Protein AF-A0AAJ4MI56-F1 (afdb_monomer_lite)

Sequence (75 aa):
MKVLRLVLAIIVVSLSSYGLITDTSEVIILYILLFLGTMLFVTGIIEFKKRKPTAITLMLASGFSFFVTIYTLIS

pLDDT: mean 84.22, std 5.14, range [62.84, 92.25]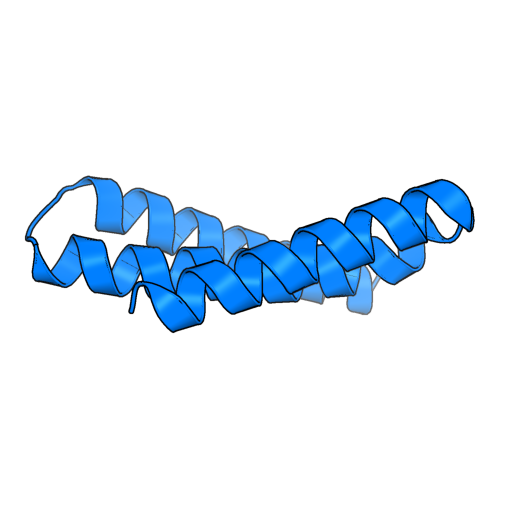

Secondary structure (DSSP, 8-state):
-HHHHHHHHHHHHHHHHHHHHSS-HHHHHHHHHHHHHHHHHHHHHHHHHTT-THHHHHHHHHHHHHHHHHHHHH-

Radius of gyration: 13.28 Å; chains: 1; bounding box: 28×24×37 Å

Structure (mmCIF, N/CA/C/O backbone):
data_AF-A0AAJ4MI56-F1
#
_entry.id   AF-A0AAJ4MI56-F1
#
loop_
_atom_site.group_PDB
_atom_site.id
_atom_site.type_symbol
_atom_site.label_atom_id
_atom_site.label_alt_id
_atom_site.label_comp_id
_atom_site.label_asym_id
_atom_site.label_entity_id
_atom_site.label_seq_id
_atom_site.pdbx_PDB_ins_code
_atom_site.Cartn_x
_atom_site.Cartn_y
_atom_site.Cartn_z
_atom_site.occupancy
_atom_site.B_iso_or_equiv
_atom_site.auth_seq_id
_atom_site.auth_comp_id
_atom_site.auth_asym_id
_atom_site.auth_atom_id
_atom_site.pdbx_PDB_model_num
ATOM 1 N N . MET A 1 1 ? -16.164 -2.532 5.332 1.00 62.84 1 MET A N 1
ATOM 2 C CA . MET A 1 1 ? -14.712 -2.621 5.612 1.00 62.84 1 MET A CA 1
ATOM 3 C C . MET A 1 1 ? -14.083 -3.963 5.217 1.00 62.84 1 MET A C 1
ATOM 5 O O . MET A 1 1 ? -13.065 -3.928 4.544 1.00 62.84 1 MET A O 1
ATOM 9 N N . LYS A 1 2 ? -14.653 -5.134 5.571 1.00 69.25 2 LYS A N 1
ATOM 10 C CA . LYS A 1 2 ? -14.096 -6.446 5.157 1.00 69.25 2 LYS A CA 1
ATOM 11 C C . LYS A 1 2 ? -14.067 -6.642 3.633 1.00 69.25 2 LYS A C 1
ATOM 13 O O . LYS A 1 2 ? -13.035 -7.020 3.105 1.00 69.25 2 LYS A O 1
ATOM 18 N N . VAL A 1 3 ? -15.164 -6.309 2.945 1.00 79.38 3 VAL A N 1
ATOM 19 C CA . VAL A 1 3 ? -15.271 -6.429 1.478 1.00 79.38 3 VAL A CA 1
ATOM 20 C C . VAL A 1 3 ? -14.290 -5.497 0.762 1.00 79.38 3 VAL A C 1
ATOM 22 O O . VAL A 1 3 ? -13.552 -5.947 -0.098 1.00 79.38 3 VAL A O 1
ATOM 25 N N . LEU A 1 4 ? -14.195 -4.227 1.178 1.00 80.00 4 LEU A N 1
ATOM 26 C CA . LEU A 1 4 ? -13.242 -3.269 0.599 1.00 80.00 4 LEU A CA 1
ATOM 27 C C . LEU A 1 4 ? -11.784 -3.735 0.744 1.00 80.00 4 LEU A C 1
ATOM 29 O O . LEU A 1 4 ? -11.014 -3.652 -0.204 1.00 80.00 4 LEU A O 1
ATOM 33 N N . ARG A 1 5 ? -11.416 -4.280 1.913 1.00 79.12 5 ARG A N 1
ATOM 34 C CA . ARG A 1 5 ? -10.081 -4.853 2.137 1.00 79.12 5 ARG A CA 1
ATOM 35 C C . ARG A 1 5 ? -9.832 -6.084 1.260 1.00 79.12 5 ARG A C 1
ATOM 37 O O . ARG A 1 5 ? -8.724 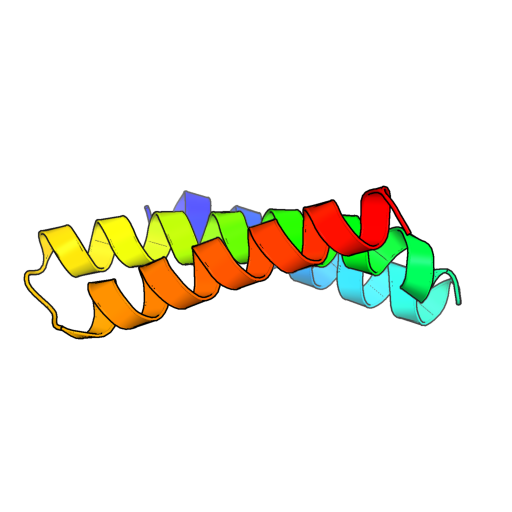-6.239 0.768 1.00 79.12 5 ARG A O 1
ATOM 44 N N . LEU A 1 6 ? -10.843 -6.935 1.072 1.00 82.88 6 LEU A N 1
ATOM 45 C CA . LEU A 1 6 ? -10.754 -8.115 0.209 1.00 82.88 6 LEU A CA 1
ATOM 46 C C . LEU A 1 6 ? -10.534 -7.712 -1.255 1.00 82.88 6 LEU A C 1
ATOM 48 O O . LEU A 1 6 ? -9.628 -8.233 -1.891 1.00 82.88 6 LEU A O 1
ATOM 52 N N . VAL A 1 7 ? -11.310 -6.751 -1.762 1.00 87.94 7 VAL A N 1
ATOM 53 C CA . VAL A 1 7 ? -11.177 -6.248 -3.138 1.00 87.94 7 VAL A CA 1
ATOM 54 C C . VAL A 1 7 ? -9.798 -5.620 -3.355 1.00 87.94 7 VAL A C 1
ATOM 56 O O . VAL A 1 7 ? -9.125 -5.963 -4.319 1.00 87.94 7 VAL A O 1
ATOM 59 N N . LEU A 1 8 ? -9.334 -4.775 -2.427 1.00 84.25 8 LEU A N 1
ATOM 60 C CA . LEU A 1 8 ? -7.991 -4.186 -2.490 1.00 84.25 8 LEU A CA 1
ATOM 61 C C . LEU A 1 8 ? -6.890 -5.255 -2.462 1.00 84.25 8 LEU A C 1
ATOM 63 O O . LEU A 1 8 ? -5.946 -5.168 -3.238 1.00 84.25 8 LEU A O 1
ATOM 67 N N . ALA A 1 9 ? -7.024 -6.282 -1.619 1.00 82.31 9 ALA A N 1
ATOM 68 C CA . ALA A 1 9 ? -6.060 -7.377 -1.561 1.00 82.31 9 ALA A CA 1
ATOM 69 C C . ALA A 1 9 ? -6.006 -8.172 -2.874 1.00 82.31 9 ALA A C 1
ATOM 71 O O . ALA A 1 9 ? -4.916 -8.482 -3.343 1.00 82.31 9 ALA A O 1
ATOM 72 N N . ILE A 1 10 ? -7.162 -8.466 -3.482 1.00 89.12 10 ILE A N 1
ATOM 73 C CA . ILE A 1 10 ? -7.229 -9.16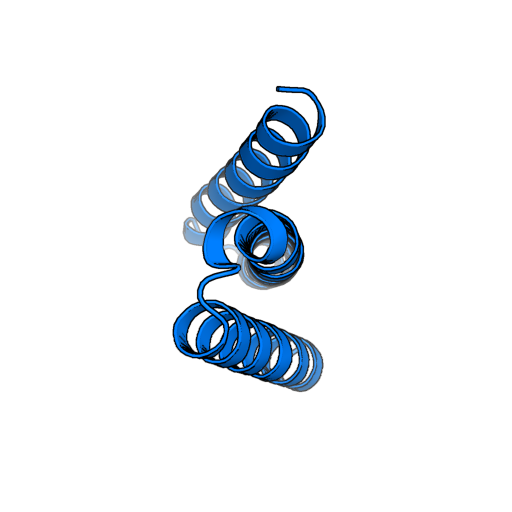0 -4.777 1.00 89.12 10 ILE A CA 1
ATOM 74 C C . ILE A 1 10 ? -6.519 -8.332 -5.853 1.00 89.12 10 ILE A C 1
ATOM 76 O O . ILE A 1 10 ? -5.685 -8.872 -6.569 1.00 89.12 10 ILE A O 1
ATOM 80 N N . ILE A 1 11 ? -6.781 -7.022 -5.914 1.00 88.12 11 ILE A N 1
ATOM 81 C CA . ILE A 1 11 ? -6.136 -6.113 -6.874 1.00 88.12 11 ILE A CA 1
ATOM 82 C C . ILE A 1 11 ? -4.614 -6.120 -6.688 1.00 88.12 11 ILE A C 1
ATOM 84 O O . ILE A 1 11 ? -3.885 -6.321 -7.655 1.00 88.12 11 ILE A O 1
ATOM 88 N N . VAL A 1 12 ? -4.132 -5.958 -5.452 1.00 85.62 12 VAL A N 1
ATOM 89 C CA . VAL A 1 12 ? -2.692 -5.962 -5.142 1.00 85.62 12 VAL A CA 1
ATOM 90 C C . VAL A 1 12 ? -2.041 -7.277 -5.566 1.00 85.62 12 VAL A C 1
ATOM 92 O O . VAL A 1 12 ? -1.004 -7.255 -6.219 1.00 85.62 12 VAL A O 1
ATOM 95 N N . VAL A 1 13 ? -2.651 -8.421 -5.241 1.00 87.56 13 VAL A N 1
ATOM 96 C CA . VAL A 1 13 ? -2.108 -9.740 -5.600 1.00 87.56 13 VAL A CA 1
ATOM 97 C C . VAL A 1 13 ? -2.087 -9.929 -7.114 1.00 87.56 13 VAL A C 1
ATOM 99 O O . VAL A 1 13 ? -1.065 -10.346 -7.652 1.00 87.56 13 VAL A O 1
ATOM 102 N N . SER A 1 14 ? -3.168 -9.577 -7.814 1.00 87.88 14 SER A N 1
ATOM 103 C CA . SER A 1 14 ? -3.232 -9.678 -9.273 1.00 87.88 14 SER A CA 1
ATOM 104 C C . SER A 1 14 ? -2.192 -8.795 -9.963 1.00 87.88 14 SER A C 1
ATOM 106 O O . SER A 1 14 ? -1.523 -9.271 -10.878 1.00 87.88 14 SER A O 1
ATOM 108 N N . LEU A 1 15 ? -2.005 -7.547 -9.512 1.00 84.56 15 LEU A N 1
ATOM 109 C CA . LEU A 1 15 ? -0.968 -6.662 -10.051 1.00 84.56 15 LEU A CA 1
ATOM 110 C C . LEU A 1 15 ? 0.444 -7.178 -9.748 1.00 84.56 15 LEU A C 1
ATOM 112 O O . LEU A 1 15 ? 1.282 -7.170 -10.644 1.00 84.56 15 LEU A O 1
ATOM 116 N N . SER A 1 16 ? 0.703 -7.676 -8.536 1.00 83.62 16 SER A N 1
ATOM 117 C CA . SER A 1 16 ? 1.996 -8.282 -8.187 1.00 83.62 16 SER A CA 1
ATOM 118 C C . SER A 1 16 ? 2.316 -9.499 -9.046 1.00 83.62 16 SER A C 1
ATOM 120 O O . SER A 1 16 ? 3.428 -9.611 -9.557 1.00 83.62 16 SER A O 1
ATOM 122 N N . SER A 1 17 ? 1.348 -10.394 -9.255 1.00 86.44 17 SER A N 1
ATOM 123 C CA . SER A 1 17 ? 1.528 -11.543 -10.144 1.00 86.44 17 SER A CA 1
ATOM 124 C C . SER A 1 17 ? 1.756 -11.109 -11.592 1.00 86.44 17 SER A C 1
ATOM 126 O O . SER A 1 17 ? 2.629 -11.656 -12.257 1.00 86.44 17 SER A O 1
ATOM 128 N N . TYR A 1 18 ? 1.019 -10.105 -12.072 1.00 85.06 18 TYR A N 1
ATOM 129 C CA . TYR A 1 18 ? 1.177 -9.590 -13.430 1.00 85.06 18 TYR A CA 1
ATOM 130 C C . TYR A 1 18 ? 2.551 -8.940 -13.652 1.00 85.06 18 TYR A C 1
ATOM 132 O O . TYR A 1 18 ? 3.204 -9.227 -14.656 1.00 85.06 18 TYR A O 1
ATOM 140 N N . GLY A 1 19 ? 3.025 -8.128 -12.701 1.00 82.69 19 GLY A N 1
ATOM 141 C CA . GLY A 1 19 ? 4.349 -7.503 -12.771 1.00 82.69 19 GLY A CA 1
ATOM 142 C C . GLY A 1 19 ? 5.489 -8.512 -12.770 1.00 82.69 19 GLY A C 1
ATOM 143 O O . GLY A 1 19 ? 6.437 -8.349 -13.535 1.00 82.69 19 GLY A O 1
ATOM 144 N N . LEU A 1 20 ? 5.348 -9.592 -11.994 1.00 82.94 20 LEU A N 1
ATOM 145 C CA . LEU A 1 20 ? 6.337 -10.667 -11.944 1.00 82.94 20 LEU A CA 1
ATOM 146 C C . LEU A 1 20 ? 6.395 -11.476 -13.248 1.00 82.94 20 LEU A C 1
ATOM 148 O O . LEU A 1 20 ? 7.474 -11.863 -13.675 1.00 82.94 20 LEU A O 1
ATOM 152 N N . ILE A 1 21 ? 5.247 -11.734 -13.883 1.00 87.69 21 ILE A N 1
ATOM 153 C CA . ILE A 1 21 ? 5.181 -12.501 -15.140 1.00 87.69 21 ILE A CA 1
ATOM 154 C C . ILE A 1 21 ? 5.684 -11.675 -16.330 1.00 87.69 21 ILE A C 1
ATOM 156 O O . ILE A 1 21 ? 6.268 -12.223 -17.259 1.00 87.69 21 ILE A O 1
ATOM 160 N N . THR A 1 22 ? 5.429 -10.367 -16.320 1.00 81.88 22 THR A N 1
ATOM 161 C CA . THR A 1 22 ? 5.638 -9.494 -17.487 1.00 81.88 22 THR A CA 1
ATOM 162 C C . THR A 1 22 ? 7.001 -8.790 -17.457 1.00 81.88 22 THR A C 1
ATOM 164 O O . THR A 1 22 ? 7.265 -7.963 -18.323 1.00 81.88 22 THR A O 1
ATOM 167 N N . ASP A 1 23 ? 7.839 -9.043 -16.442 1.00 77.88 23 ASP A N 1
ATOM 168 C CA . ASP A 1 23 ? 9.124 -8.355 -16.189 1.00 77.88 23 ASP A CA 1
ATOM 169 C C . ASP A 1 23 ? 9.033 -6.810 -16.149 1.00 77.88 23 ASP A C 1
ATOM 171 O O . ASP A 1 23 ? 10.025 -6.095 -16.088 1.00 77.88 23 ASP A O 1
ATOM 175 N N . THR A 1 24 ? 7.819 -6.255 -16.096 1.00 77.81 24 THR A N 1
ATOM 176 C CA . THR A 1 24 ? 7.535 -4.811 -16.000 1.00 77.81 24 THR A CA 1
ATOM 177 C C . THR A 1 24 ? 7.335 -4.386 -14.545 1.00 77.81 24 THR A C 1
ATOM 179 O O . THR A 1 24 ? 6.604 -3.439 -14.236 1.00 77.81 24 THR A O 1
ATOM 182 N N . SER A 1 25 ? 8.004 -5.104 -13.637 1.00 74.75 25 SER A N 1
ATOM 183 C CA . SER A 1 25 ? 7.906 -4.937 -12.187 1.00 74.75 25 SER A CA 1
ATOM 184 C C . SER A 1 25 ? 8.156 -3.492 -11.761 1.00 74.75 25 SER A C 1
ATOM 186 O O . SER A 1 25 ? 7.439 -2.999 -10.901 1.00 74.75 25 SER A O 1
ATOM 188 N N . GLU A 1 26 ? 9.089 -2.785 -12.400 1.00 73.19 26 GLU A N 1
ATOM 189 C CA . GLU A 1 26 ? 9.435 -1.393 -12.071 1.00 73.19 26 GLU A CA 1
ATOM 190 C C . GLU A 1 26 ? 8.270 -0.414 -12.263 1.00 73.19 26 GLU A C 1
ATOM 192 O O . GLU A 1 26 ? 8.026 0.440 -11.417 1.00 73.19 26 GLU A O 1
ATOM 197 N N . VAL A 1 27 ? 7.498 -0.56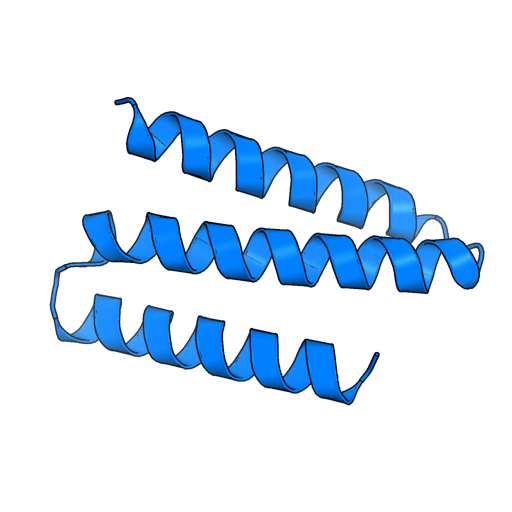4 -13.340 1.00 75.62 27 VAL A N 1
ATOM 198 C CA . VAL A 1 27 ? 6.352 0.318 -13.621 1.00 75.62 27 VAL A CA 1
ATOM 199 C C . VAL A 1 27 ? 5.147 -0.093 -12.778 1.00 75.62 27 VAL A C 1
ATOM 201 O O . VAL A 1 27 ? 4.378 0.739 -12.299 1.00 75.62 27 VAL A O 1
ATOM 204 N N . ILE A 1 28 ? 4.982 -1.397 -12.566 1.00 82.75 28 ILE A N 1
ATOM 205 C CA . ILE A 1 28 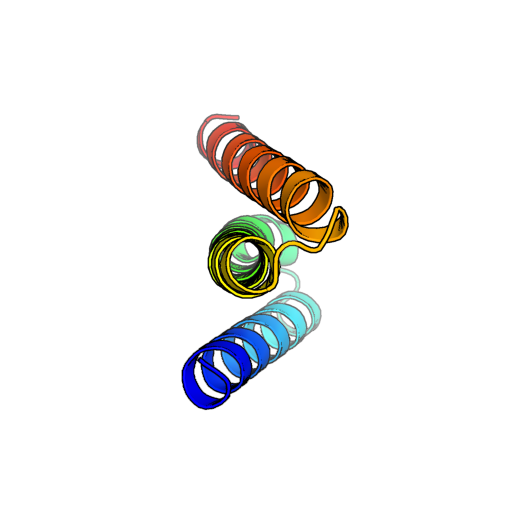? 3.832 -1.960 -11.860 1.00 82.75 28 ILE A CA 1
ATOM 206 C C . ILE A 1 28 ? 3.945 -1.772 -10.339 1.00 82.75 28 ILE A C 1
ATOM 208 O O . ILE A 1 28 ? 2.915 -1.653 -9.666 1.00 82.75 28 ILE A O 1
ATOM 212 N N . ILE A 1 29 ? 5.160 -1.656 -9.790 1.00 82.62 29 ILE A N 1
ATOM 213 C CA . ILE A 1 29 ? 5.387 -1.465 -8.349 1.00 82.62 29 ILE A CA 1
ATOM 214 C C . ILE A 1 29 ? 4.752 -0.175 -7.825 1.00 82.62 29 ILE A C 1
ATOM 216 O O . ILE A 1 29 ? 4.246 -0.164 -6.705 1.00 82.62 29 ILE A O 1
ATOM 220 N N . LEU A 1 30 ? 4.688 0.872 -8.654 1.00 83.31 30 LEU A N 1
ATOM 221 C CA . LEU A 1 30 ? 3.990 2.127 -8.362 1.00 83.31 30 LEU A CA 1
ATOM 222 C C . LEU A 1 30 ? 2.510 1.883 -8.068 1.00 83.31 30 LEU A C 1
ATOM 224 O O . LEU A 1 30 ? 1.979 2.316 -7.045 1.00 83.31 30 LEU A O 1
ATOM 228 N N . TYR A 1 31 ? 1.846 1.141 -8.953 1.00 82.88 31 TYR A N 1
ATOM 229 C CA . TYR A 1 31 ? 0.434 0.811 -8.804 1.00 82.88 31 TYR A CA 1
ATOM 230 C C . TYR A 1 31 ? 0.211 -0.119 -7.606 1.00 82.88 31 TYR A C 1
ATOM 232 O O . TYR A 1 31 ? -0.718 0.100 -6.827 1.00 82.88 31 TYR A O 1
ATOM 240 N N . ILE A 1 32 ? 1.088 -1.108 -7.402 1.00 87.00 32 ILE A N 1
ATOM 241 C CA . ILE A 1 32 ? 1.045 -2.006 -6.239 1.00 87.00 32 ILE A CA 1
ATOM 242 C C . ILE A 1 32 ? 1.147 -1.205 -4.939 1.00 87.00 32 ILE A C 1
ATOM 244 O O . ILE A 1 32 ? 0.301 -1.380 -4.061 1.00 87.00 32 ILE A O 1
ATOM 248 N N . LEU A 1 33 ? 2.133 -0.310 -4.809 1.00 86.44 33 LEU A N 1
ATOM 249 C CA . LEU A 1 33 ? 2.312 0.507 -3.608 1.00 86.44 33 LEU A CA 1
ATOM 250 C C . LEU A 1 33 ? 1.142 1.461 -3.370 1.00 86.44 33 LEU A C 1
ATOM 252 O O . LEU A 1 33 ? 0.751 1.653 -2.218 1.00 86.44 33 LEU A O 1
ATOM 256 N N . LEU A 1 34 ? 0.547 2.012 -4.427 1.00 86.81 34 LEU A N 1
ATOM 257 C CA . LEU A 1 34 ? -0.616 2.891 -4.316 1.00 86.81 34 LEU A CA 1
ATOM 258 C C . LEU A 1 34 ? -1.825 2.140 -3.738 1.00 86.81 34 LEU A C 1
ATOM 260 O O . LEU A 1 34 ? -2.461 2.599 -2.777 1.00 86.81 34 LEU A O 1
ATOM 264 N N . PHE A 1 35 ? -2.125 0.951 -4.271 1.00 88.19 35 PHE A N 1
ATOM 265 C CA . PHE A 1 35 ? -3.219 0.117 -3.766 1.00 88.19 35 PHE A CA 1
ATOM 266 C C . PHE A 1 35 ? -2.920 -0.442 -2.367 1.00 88.19 35 PHE A C 1
ATOM 268 O O . PHE A 1 35 ? -3.813 -0.464 -1.513 1.00 88.19 35 PHE A O 1
ATOM 275 N N . LEU A 1 36 ? -1.669 -0.822 -2.094 1.00 87.69 36 LEU A N 1
ATOM 276 C CA . LEU A 1 36 ? -1.225 -1.296 -0.783 1.00 87.69 36 LEU A CA 1
ATOM 277 C C . LEU A 1 36 ? -1.319 -0.189 0.278 1.00 87.69 36 LEU A C 1
ATOM 279 O O . LEU A 1 36 ? -1.878 -0.409 1.354 1.00 87.69 36 LEU A O 1
ATOM 283 N N . GLY A 1 37 ? -0.852 1.022 -0.033 1.00 89.00 37 GLY A N 1
ATOM 284 C CA . GLY A 1 37 ? -0.959 2.198 0.832 1.00 89.00 37 GLY A CA 1
ATOM 285 C C . GLY A 1 37 ? -2.413 2.531 1.157 1.00 89.00 37 GLY A C 1
ATOM 286 O O . GLY A 1 37 ? -2.765 2.721 2.322 1.00 89.00 37 GLY A O 1
ATOM 287 N N . THR A 1 38 ? -3.294 2.468 0.157 1.00 87.44 38 THR A N 1
ATOM 288 C CA . THR A 1 38 ? -4.744 2.644 0.345 1.00 87.44 38 THR A CA 1
ATOM 289 C C . THR A 1 38 ? -5.342 1.559 1.250 1.00 87.44 38 THR A C 1
ATOM 291 O O . THR A 1 38 ? -6.139 1.852 2.147 1.00 87.44 38 THR A O 1
ATOM 294 N N . MET A 1 39 ? -4.928 0.299 1.082 1.00 87.81 39 MET A N 1
ATOM 295 C CA . MET A 1 39 ? -5.351 -0.816 1.936 1.00 87.81 39 MET A CA 1
ATOM 296 C C . MET A 1 39 ? -4.902 -0.628 3.392 1.00 87.81 39 MET A C 1
ATOM 298 O O . MET A 1 39 ? -5.691 -0.867 4.319 1.00 87.81 39 MET A O 1
ATOM 302 N N . LEU A 1 40 ? -3.662 -0.182 3.601 1.00 87.69 40 LEU A N 1
ATOM 303 C CA . LEU A 1 40 ? -3.104 0.126 4.918 1.00 87.69 40 LEU A CA 1
ATOM 304 C C . LEU A 1 40 ? -3.823 1.312 5.561 1.00 87.69 40 LEU A C 1
ATOM 306 O O . LEU A 1 40 ? -4.173 1.226 6.735 1.00 87.69 40 LEU A O 1
ATOM 310 N N . P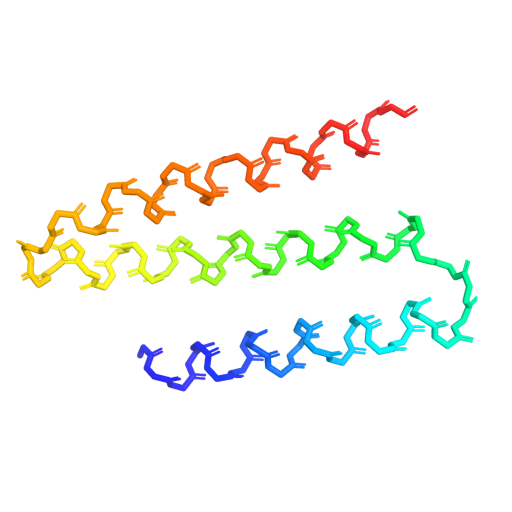HE A 1 41 ? -4.146 2.353 4.793 1.00 88.25 41 PHE A N 1
ATOM 311 C CA . PHE A 1 41 ? -4.876 3.528 5.271 1.00 88.25 41 PHE A CA 1
ATOM 312 C C . PHE A 1 41 ? -6.281 3.167 5.768 1.00 88.25 41 PHE A C 1
ATOM 314 O O . PHE A 1 41 ? -6.645 3.449 6.914 1.00 88.25 41 PHE A O 1
ATOM 321 N N . VAL A 1 42 ? -7.051 2.435 4.955 1.00 86.75 42 VAL A N 1
ATOM 322 C CA . VAL A 1 42 ? -8.377 1.931 5.347 1.00 86.75 42 VAL A CA 1
ATOM 323 C C . VAL A 1 42 ? -8.268 1.044 6.592 1.00 86.75 42 VAL A C 1
ATOM 325 O O . VAL A 1 42 ? -9.104 1.114 7.493 1.00 86.75 42 VAL A O 1
ATOM 328 N N . THR A 1 43 ? -7.220 0.223 6.678 1.00 85.56 43 THR A N 1
ATOM 329 C CA . THR A 1 43 ? -6.961 -0.657 7.827 1.00 85.56 43 THR A CA 1
ATOM 330 C C . THR A 1 43 ? -6.592 0.122 9.088 1.00 85.56 43 THR A C 1
ATOM 332 O O . THR A 1 43 ? -7.116 -0.205 10.156 1.00 85.56 43 THR A O 1
ATOM 335 N N . GLY A 1 44 ? -5.797 1.182 8.964 1.00 85.50 44 GLY A N 1
ATOM 336 C CA . GLY A 1 44 ? -5.470 2.113 10.039 1.00 85.50 44 GLY A CA 1
ATOM 337 C C . GLY A 1 44 ? -6.715 2.790 10.603 1.00 85.50 44 GLY A C 1
ATOM 338 O O . GLY A 1 44 ? -6.926 2.739 11.811 1.00 85.50 44 GLY A O 1
ATOM 339 N N . ILE A 1 45 ? -7.610 3.305 9.750 1.00 86.12 45 ILE A N 1
ATOM 340 C CA . ILE A 1 45 ? -8.880 3.925 10.183 1.00 86.12 45 ILE A CA 1
ATOM 341 C C . ILE A 1 45 ? -9.760 2.926 10.952 1.00 86.12 45 ILE A C 1
ATOM 343 O O . ILE A 1 45 ? -10.365 3.264 11.974 1.00 86.12 45 ILE A O 1
ATOM 347 N N . ILE A 1 46 ? -9.833 1.675 10.488 1.00 85.12 46 ILE A N 1
ATOM 348 C CA . ILE A 1 46 ? -10.621 0.625 11.154 1.00 85.12 46 ILE A CA 1
ATOM 349 C C . ILE A 1 46 ? -10.062 0.309 12.544 1.00 85.12 46 ILE A C 1
ATOM 351 O O . ILE A 1 46 ? -10.835 0.177 13.494 1.00 85.12 46 ILE A O 1
ATOM 355 N N . GLU A 1 47 ? -8.743 0.160 12.666 1.00 85.44 47 GLU A N 1
ATOM 356 C CA . GLU A 1 47 ? -8.096 -0.120 13.952 1.00 85.44 47 GLU A CA 1
ATOM 357 C C . GLU A 1 47 ? -8.122 1.100 14.884 1.00 85.44 47 GLU A C 1
ATOM 359 O O . GLU A 1 47 ? -8.275 0.938 16.096 1.00 85.44 47 GLU A O 1
ATOM 364 N N . PHE A 1 48 ? -8.097 2.317 14.331 1.00 84.31 48 PHE A N 1
ATOM 365 C CA . PHE A 1 48 ? -8.251 3.559 15.091 1.00 84.31 48 PHE A CA 1
ATOM 366 C C . PHE A 1 48 ? -9.631 3.619 15.746 1.00 84.31 48 PHE A C 1
ATOM 368 O O . PHE A 1 48 ? -9.758 3.882 16.943 1.00 84.31 48 PHE A O 1
ATOM 375 N N . LYS A 1 49 ? -10.675 3.242 14.996 1.00 81.81 49 LYS A N 1
ATOM 376 C CA . LYS A 1 49 ? -12.041 3.115 15.521 1.00 81.81 49 LYS A CA 1
ATOM 377 C C . LYS A 1 49 ? -12.155 2.059 16.630 1.00 81.81 49 LYS A C 1
ATOM 379 O O . LYS A 1 49 ? -13.006 2.187 17.505 1.00 81.81 49 LYS A O 1
ATOM 384 N N . LYS A 1 50 ? -11.297 1.035 16.621 1.00 85.38 50 LYS A N 1
ATOM 385 C CA . LYS A 1 50 ? -11.217 0.000 17.667 1.00 85.38 50 LYS A CA 1
ATOM 386 C C . LYS A 1 50 ? -10.291 0.372 18.834 1.00 85.38 50 LYS A C 1
ATOM 388 O O . LYS A 1 50 ? -10.063 -0.477 19.691 1.00 85.38 50 LYS A O 1
ATOM 393 N N . ARG A 1 51 ? -9.769 1.608 18.877 1.00 79.06 51 ARG A N 1
ATOM 394 C CA . ARG A 1 51 ? -8.807 2.107 19.879 1.00 79.06 51 ARG A CA 1
ATOM 395 C C . ARG A 1 51 ? -7.573 1.214 20.042 1.00 79.06 51 ARG A C 1
ATOM 397 O O . ARG A 1 51 ? -7.020 1.110 21.135 1.00 79.06 51 ARG A O 1
ATOM 404 N N . LYS A 1 52 ? -7.131 0.561 18.962 1.00 83.00 52 LYS A N 1
ATOM 405 C CA . LYS A 1 52 ? -5.905 -0.239 18.998 1.00 83.00 52 LYS A CA 1
ATOM 406 C C . LYS A 1 52 ? -4.683 0.612 18.648 1.00 83.00 52 LYS A C 1
ATOM 408 O O . LYS A 1 52 ? -4.738 1.373 17.681 1.00 83.00 52 LYS A O 1
ATOM 413 N N . PRO A 1 53 ? -3.549 0.431 19.348 1.00 81.81 53 PRO A N 1
ATOM 414 C CA . PRO A 1 53 ? -2.314 1.162 19.056 1.00 81.81 53 PRO A CA 1
ATOM 415 C C . PRO A 1 53 ? -1.739 0.823 17.670 1.00 81.81 53 PRO A C 1
ATOM 417 O O . PRO A 1 53 ? -1.061 1.645 17.060 1.00 81.81 53 PRO A O 1
ATOM 420 N N . THR A 1 54 ? -2.088 -0.344 17.116 1.00 84.31 54 THR A N 1
ATOM 421 C CA . THR A 1 54 ? -1.736 -0.763 15.748 1.00 84.31 54 THR A CA 1
ATOM 422 C C . THR A 1 54 ? -2.279 0.166 14.662 1.00 84.31 54 THR A C 1
ATOM 424 O O . THR A 1 54 ? -1.821 0.116 13.527 1.00 84.31 54 THR A O 1
ATOM 427 N N . ALA A 1 55 ? -3.247 1.028 14.975 1.00 84.44 55 ALA A N 1
ATOM 428 C CA . ALA A 1 55 ? -3.745 2.026 14.038 1.00 84.44 55 ALA A CA 1
ATOM 429 C C . ALA A 1 55 ? -2.663 3.025 13.607 1.00 84.44 55 ALA A C 1
ATOM 431 O O . ALA A 1 55 ? -2.599 3.389 12.436 1.00 84.44 55 ALA A O 1
ATOM 432 N N . ILE A 1 56 ? -1.801 3.438 14.542 1.00 85.38 56 ILE A N 1
ATOM 433 C CA . ILE A 1 56 ? -0.761 4.445 14.295 1.00 85.38 56 ILE A CA 1
ATOM 434 C C . ILE A 1 56 ? 0.310 3.869 13.370 1.00 85.38 56 ILE A C 1
ATOM 436 O O . ILE A 1 56 ? 0.691 4.513 12.397 1.00 85.38 56 ILE A O 1
ATOM 440 N N . THR A 1 57 ? 0.744 2.631 13.620 1.00 88.75 57 THR A N 1
ATOM 441 C CA . THR A 1 57 ? 1.732 1.956 12.768 1.00 88.75 57 THR A CA 1
ATOM 442 C C . THR A 1 57 ? 1.199 1.732 11.356 1.00 88.75 57 THR A C 1
ATOM 444 O O . THR A 1 57 ? 1.917 1.974 10.391 1.00 88.75 57 THR A O 1
ATOM 447 N N . LEU A 1 58 ? -0.075 1.351 11.214 1.00 88.62 58 LEU A N 1
ATOM 448 C CA . LEU A 1 58 ? -0.734 1.213 9.912 1.00 88.62 58 LEU A CA 1
ATOM 449 C C . LEU A 1 58 ? -0.863 2.551 9.173 1.00 88.62 58 LEU A C 1
ATOM 451 O O . LEU A 1 58 ? -0.680 2.601 7.958 1.00 88.62 58 LEU A O 1
ATOM 455 N N . MET A 1 59 ? -1.149 3.636 9.895 1.00 87.50 59 MET A N 1
ATOM 456 C CA . MET A 1 59 ? -1.261 4.967 9.304 1.00 87.50 59 MET A CA 1
ATOM 457 C C . MET A 1 59 ? 0.106 5.484 8.834 1.00 87.50 59 MET A C 1
ATOM 459 O O . MET A 1 59 ? 0.213 5.964 7.706 1.00 87.50 59 MET A O 1
ATOM 463 N N . LEU A 1 60 ? 1.162 5.278 9.628 1.00 89.62 60 LEU A N 1
ATOM 464 C CA . LEU A 1 60 ? 2.546 5.564 9.230 1.00 89.62 60 LEU A CA 1
ATOM 465 C C . LEU A 1 60 ? 2.979 4.730 8.016 1.00 89.62 60 LEU A C 1
ATOM 467 O O . LEU A 1 60 ? 3.514 5.284 7.060 1.00 89.62 60 LEU A O 1
ATOM 471 N N . ALA A 1 61 ? 2.689 3.426 8.009 1.00 89.31 61 ALA A N 1
ATOM 472 C CA . ALA A 1 61 ? 2.997 2.548 6.879 1.00 89.31 61 ALA A CA 1
ATOM 473 C C . ALA A 1 61 ? 2.260 2.968 5.593 1.00 89.31 61 ALA A C 1
ATOM 475 O O . ALA A 1 61 ? 2.828 2.900 4.501 1.00 89.31 61 ALA A O 1
ATOM 476 N N . SER A 1 62 ? 1.015 3.450 5.712 1.00 92.25 62 SER A N 1
ATOM 477 C CA . SER A 1 62 ? 0.278 4.001 4.569 1.00 92.25 62 SER A CA 1
ATOM 478 C C . SER A 1 62 ? 0.915 5.285 4.035 1.00 92.25 62 SER A C 1
ATOM 480 O O . SER A 1 62 ? 1.110 5.408 2.829 1.00 92.25 62 SER A O 1
ATOM 482 N N . GLY A 1 63 ? 1.321 6.200 4.925 1.00 89.81 63 GLY A N 1
ATOM 483 C CA . GLY A 1 63 ? 2.001 7.439 4.546 1.00 89.81 63 GLY A CA 1
ATOM 484 C C . GLY A 1 63 ? 3.337 7.171 3.858 1.00 89.81 63 GLY A C 1
ATOM 485 O O . GLY A 1 63 ? 3.620 7.760 2.819 1.00 89.81 63 GLY A O 1
ATOM 486 N N . PHE A 1 64 ? 4.116 6.219 4.377 1.00 88.94 64 PHE A N 1
ATOM 487 C CA . PHE A 1 64 ? 5.356 5.775 3.744 1.00 88.94 64 PHE A CA 1
ATOM 488 C C . PHE A 1 64 ? 5.107 5.174 2.354 1.00 88.94 64 PHE A C 1
ATOM 490 O O . PHE A 1 64 ? 5.803 5.519 1.406 1.00 88.94 64 PHE A O 1
ATOM 497 N N . SER A 1 65 ? 4.075 4.338 2.202 1.00 88.44 65 SER A N 1
ATOM 498 C CA . SER A 1 65 ? 3.725 3.754 0.898 1.00 88.44 65 SER A CA 1
ATOM 499 C C . SER A 1 65 ? 3.361 4.830 -0.132 1.00 88.44 65 SER A C 1
ATOM 501 O O . SER A 1 65 ? 3.807 4.760 -1.277 1.00 88.44 65 SER A O 1
ATOM 503 N N . PHE A 1 66 ? 2.611 5.863 0.267 1.00 88.75 66 PHE A N 1
ATOM 504 C CA . PHE A 1 66 ? 2.311 6.997 -0.613 1.00 88.75 66 PHE A CA 1
ATOM 505 C C . PHE A 1 66 ? 3.550 7.826 -0.946 1.00 88.75 66 PHE A C 1
ATOM 507 O O . PHE A 1 66 ? 3.720 8.215 -2.097 1.00 88.75 66 PHE A O 1
ATOM 514 N N . PHE A 1 67 ? 4.433 8.055 0.027 1.00 87.94 67 PHE A N 1
ATOM 515 C CA . PHE A 1 67 ? 5.693 8.756 -0.207 1.00 87.94 67 PHE A CA 1
ATOM 516 C C . PHE A 1 67 ? 6.558 8.031 -1.241 1.00 87.94 67 PHE A C 1
ATOM 518 O O . PHE A 1 67 ? 6.988 8.655 -2.207 1.00 87.94 67 PHE A O 1
ATOM 525 N N . VAL A 1 68 ? 6.754 6.718 -1.088 1.00 87.00 68 VAL A N 1
ATOM 526 C CA . VAL A 1 68 ? 7.523 5.917 -2.054 1.00 87.00 68 VAL A CA 1
ATOM 527 C C . VAL A 1 68 ? 6.847 5.928 -3.426 1.00 87.00 68 VAL A C 1
ATOM 529 O O . VAL A 1 68 ? 7.529 6.100 -4.427 1.00 87.00 68 VAL A O 1
ATOM 532 N N . THR A 1 69 ? 5.513 5.842 -3.483 1.00 87.06 69 THR A N 1
ATOM 533 C CA . THR A 1 69 ? 4.770 5.947 -4.753 1.00 87.06 69 THR A CA 1
ATOM 534 C C . THR A 1 69 ? 5.055 7.272 -5.467 1.00 87.06 69 THR A C 1
ATOM 536 O O . THR A 1 69 ? 5.340 7.284 -6.658 1.00 87.06 69 THR A O 1
ATOM 539 N N . ILE A 1 70 ? 4.990 8.397 -4.750 1.00 86.88 70 ILE A N 1
ATOM 540 C CA . ILE A 1 70 ? 5.240 9.729 -5.321 1.00 86.88 70 ILE A CA 1
ATOM 541 C C . ILE A 1 70 ? 6.712 9.881 -5.719 1.00 86.88 70 ILE A C 1
ATOM 543 O O . ILE A 1 70 ? 7.008 10.424 -6.777 1.00 86.88 70 ILE A O 1
ATOM 547 N N . TYR A 1 71 ? 7.629 9.386 -4.890 1.00 86.62 71 TYR A N 1
ATOM 548 C CA . TYR A 1 71 ? 9.062 9.438 -5.154 1.00 86.62 71 TYR A CA 1
ATOM 549 C C . TYR A 1 71 ? 9.433 8.674 -6.428 1.00 86.62 71 TYR A C 1
ATOM 551 O O . TYR A 1 71 ? 10.098 9.228 -7.295 1.00 86.62 71 TYR A O 1
ATOM 559 N N . THR A 1 72 ? 8.941 7.444 -6.582 1.00 83.19 72 THR A N 1
ATOM 560 C CA . THR A 1 72 ? 9.171 6.629 -7.782 1.00 83.19 72 THR A CA 1
ATOM 561 C C . THR A 1 72 ? 8.464 7.191 -9.020 1.00 83.19 72 THR A C 1
ATOM 563 O O . THR A 1 72 ? 8.882 6.904 -10.129 1.00 83.19 72 THR A O 1
ATOM 566 N N . LEU A 1 73 ? 7.400 7.989 -8.864 1.00 81.62 73 LEU A N 1
ATOM 567 C CA . LEU A 1 73 ? 6.741 8.650 -9.998 1.00 81.62 73 LEU A CA 1
ATOM 568 C C . LEU A 1 73 ? 7.551 9.846 -10.528 1.00 81.62 73 LEU A C 1
ATOM 570 O O . LEU A 1 73 ? 7.418 10.208 -11.694 1.00 81.62 73 LEU A O 1
ATOM 574 N N . ILE A 1 74 ? 8.316 10.500 -9.649 1.00 83.44 74 ILE A N 1
ATOM 575 C CA . ILE A 1 74 ? 9.065 11.729 -9.947 1.00 83.44 74 ILE A CA 1
ATOM 576 C C . ILE A 1 74 ? 10.525 11.437 -10.336 1.00 83.44 74 ILE A C 1
ATOM 578 O O . ILE A 1 74 ? 11.116 12.235 -11.065 1.00 83.44 74 ILE A O 1
ATOM 582 N N . SER A 1 75 ? 11.106 10.348 -9.824 1.00 68.38 75 SER A N 1
ATOM 583 C CA . SER A 1 75 ? 12.478 9.904 -10.114 1.00 68.38 75 SER A CA 1
ATOM 584 C C . SER A 1 75 ? 12.581 9.114 -11.411 1.00 68.38 75 SER A C 1
ATOM 586 O O . SER A 1 75 ? 13.710 9.127 -11.950 1.00 68.38 75 SER A O 1
#

Foldseek 3Di:
DVVLLVVLVVVLVVLCVVCVVVVVVLVSVLVSLLSVLVSLQVVLVVVVVVVHPVSVVSPVSSVVSVVVSVVSVVD